Protein AF-A0A5P9BG48-F1 (afdb_monomer)

Structure (mmCIF, N/CA/C/O backbone):
data_AF-A0A5P9BG48-F1
#
_entry.id   AF-A0A5P9BG48-F1
#
loop_
_atom_site.group_PDB
_atom_site.id
_atom_site.type_symbol
_atom_site.label_atom_id
_atom_site.label_alt_id
_atom_site.label_comp_id
_atom_site.label_asym_id
_atom_site.label_entity_id
_atom_site.label_seq_id
_atom_site.pdbx_PDB_ins_code
_atom_site.Cartn_x
_atom_site.Cartn_y
_atom_site.Cartn_z
_atom_site.occupancy
_atom_site.B_iso_or_equiv
_atom_site.auth_seq_id
_atom_site.auth_comp_id
_atom_site.auth_asym_id
_atom_site.auth_atom_id
_atom_site.pdbx_PDB_model_num
ATOM 1 N N . MET A 1 1 ? 5.269 16.511 -44.984 1.00 47.59 1 MET A N 1
ATOM 2 C CA . MET A 1 1 ? 5.060 16.511 -43.522 1.00 47.59 1 MET A CA 1
ATOM 3 C C . MET A 1 1 ? 5.826 15.338 -42.944 1.00 47.59 1 MET A C 1
ATOM 5 O O . MET A 1 1 ? 5.416 14.206 -43.142 1.00 47.59 1 MET A O 1
ATOM 9 N N . ALA A 1 2 ? 6.977 15.601 -42.337 1.00 52.84 2 ALA A N 1
ATOM 10 C CA . ALA A 1 2 ? 7.769 14.600 -41.633 1.00 52.84 2 ALA A CA 1
ATOM 11 C C . ALA A 1 2 ? 8.431 15.324 -40.462 1.00 52.84 2 ALA A C 1
ATOM 13 O O . ALA A 1 2 ? 9.371 1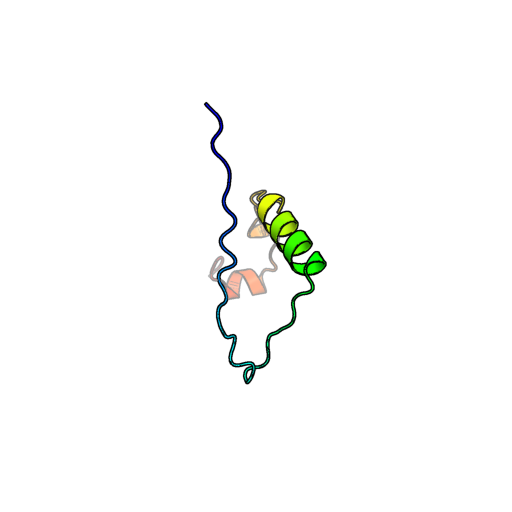6.092 -40.649 1.00 52.84 2 ALA A O 1
ATOM 14 N N . GLN A 1 3 ? 7.859 15.167 -39.272 1.00 44.62 3 GLN A N 1
ATOM 15 C CA . GLN A 1 3 ? 8.443 15.690 -38.047 1.00 44.62 3 GLN A CA 1
ATOM 16 C C . GLN A 1 3 ? 9.534 14.708 -37.614 1.00 44.62 3 GLN A C 1
ATOM 18 O O . GLN A 1 3 ? 9.246 13.633 -37.097 1.00 44.62 3 GLN A O 1
ATOM 23 N N . ALA A 1 4 ? 10.789 15.056 -37.897 1.00 51.66 4 ALA A N 1
ATOM 24 C CA . ALA A 1 4 ? 11.951 14.324 -37.419 1.00 51.66 4 ALA A CA 1
ATOM 25 C C . ALA A 1 4 ? 12.116 14.586 -35.916 1.00 51.66 4 ALA A C 1
ATOM 27 O O . ALA A 1 4 ? 12.313 15.727 -35.499 1.00 51.66 4 ALA A O 1
ATOM 28 N N . MET A 1 5 ? 12.030 13.542 -35.091 1.00 54.25 5 MET A N 1
ATOM 29 C CA . MET A 1 5 ? 12.421 13.631 -33.686 1.00 54.25 5 MET A CA 1
ATOM 30 C C . MET A 1 5 ? 13.949 13.714 -33.610 1.00 54.25 5 MET A C 1
ATOM 32 O O . MET A 1 5 ? 14.638 12.698 -33.588 1.00 54.25 5 MET A O 1
ATOM 36 N N . GLN A 1 6 ? 14.489 14.934 -33.600 1.00 42.34 6 GLN A N 1
ATOM 37 C CA . GLN A 1 6 ? 15.870 15.172 -33.190 1.00 42.34 6 GLN A CA 1
ATOM 38 C C . GLN A 1 6 ? 15.977 14.859 -31.697 1.00 42.34 6 GLN A C 1
ATOM 40 O O . GLN A 1 6 ? 15.623 15.671 -30.844 1.00 42.34 6 GLN A O 1
ATOM 45 N N . MET A 1 7 ? 16.438 13.650 -31.377 1.00 51.75 7 MET A N 1
ATOM 46 C CA . MET A 1 7 ? 16.899 13.314 -30.035 1.00 51.75 7 MET A CA 1
ATOM 47 C C . MET A 1 7 ? 18.217 14.053 -29.803 1.00 51.75 7 MET A C 1
ATOM 49 O O . MET A 1 7 ? 19.300 13.498 -29.979 1.00 51.75 7 MET A O 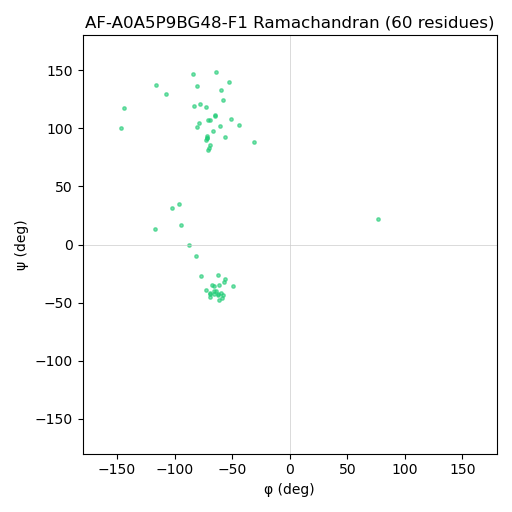1
ATOM 53 N N . ASN A 1 8 ? 18.128 15.334 -29.445 1.00 46.09 8 ASN A N 1
ATOM 54 C CA . ASN A 1 8 ? 19.248 16.036 -28.844 1.00 46.09 8 ASN A CA 1
ATOM 55 C C . ASN A 1 8 ? 19.581 15.294 -27.549 1.00 46.09 8 ASN A C 1
ATOM 57 O O . ASN A 1 8 ? 18.880 15.428 -26.548 1.00 46.09 8 ASN A O 1
ATOM 61 N N . THR A 1 9 ? 20.635 14.480 -27.603 1.00 52.62 9 THR A N 1
ATOM 62 C CA . THR A 1 9 ? 21.387 14.002 -26.447 1.00 52.62 9 THR A CA 1
ATOM 63 C C . THR A 1 9 ? 21.600 15.186 -25.514 1.00 52.62 9 THR A C 1
ATOM 65 O O . THR A 1 9 ? 22.426 16.062 -25.771 1.00 52.62 9 THR A O 1
ATOM 68 N N . ILE A 1 10 ? 20.815 15.241 -24.440 1.00 52.19 10 ILE A N 1
ATOM 69 C CA . ILE A 1 10 ? 21.091 16.139 -23.330 1.00 52.19 10 ILE A CA 1
ATOM 70 C C . ILE A 1 10 ? 22.305 15.527 -22.632 1.00 52.19 10 ILE A C 1
ATOM 72 O O . ILE A 1 1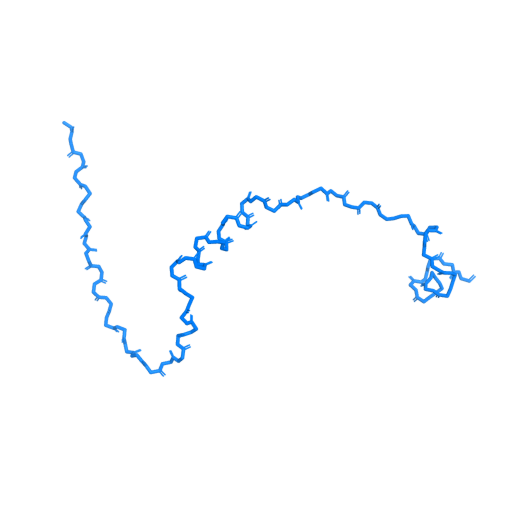0 ? 22.178 14.636 -21.795 1.00 52.19 10 ILE A O 1
ATOM 76 N N . ALA A 1 11 ? 23.499 15.962 -23.031 1.00 54.38 11 ALA A N 1
ATOM 77 C CA . ALA A 1 11 ? 24.720 15.695 -22.292 1.00 54.38 11 ALA A CA 1
ATOM 78 C C . ALA A 1 11 ? 24.674 16.514 -20.994 1.00 54.38 11 ALA A C 1
ATOM 80 O O . ALA A 1 11 ? 25.192 17.625 -20.925 1.00 54.38 11 ALA A O 1
ATOM 81 N N . VAL A 1 12 ? 24.003 15.986 -19.970 1.00 57.16 12 VAL A N 1
ATOM 82 C CA . VAL A 1 12 ? 24.182 16.472 -18.600 1.00 57.16 12 VAL A CA 1
ATOM 83 C C . VAL A 1 12 ? 25.494 15.867 -18.090 1.00 57.16 12 VAL A C 1
ATOM 85 O O . VAL A 1 12 ? 25.618 14.639 -18.074 1.00 57.16 12 VAL A O 1
ATOM 88 N N . PRO A 1 13 ? 26.494 16.672 -17.689 1.00 46.97 13 PRO A N 1
ATOM 89 C CA . PRO A 1 13 ? 27.662 16.147 -17.006 1.00 46.97 13 PRO A CA 1
ATOM 90 C C . PRO A 1 13 ? 27.212 15.736 -15.604 1.00 46.97 13 PRO A C 1
ATOM 92 O O . PRO A 1 13 ? 27.128 16.550 -14.685 1.00 46.97 13 PRO A O 1
ATOM 95 N N . ASN A 1 14 ? 26.857 14.465 -15.449 1.00 50.41 14 ASN A N 1
ATOM 96 C CA . ASN A 1 14 ? 26.487 13.910 -14.158 1.00 50.41 14 ASN A CA 1
ATOM 97 C C . ASN A 1 14 ? 27.764 13.764 -13.322 1.00 50.41 14 ASN A C 1
ATOM 99 O O . ASN A 1 14 ? 28.435 12.737 -13.378 1.00 50.41 14 ASN A O 1
ATOM 103 N N . SER A 1 15 ? 28.107 14.818 -12.575 1.00 48.47 15 SER A N 1
ATOM 104 C CA . SER A 1 15 ? 29.027 14.748 -11.438 1.00 48.47 15 SER A CA 1
ATOM 105 C C . SER A 1 15 ? 28.558 13.618 -10.519 1.00 48.47 15 SER A C 1
ATOM 107 O O . SER A 1 15 ? 27.479 13.677 -9.927 1.00 48.47 15 SER A O 1
ATOM 109 N N . MET A 1 16 ? 29.319 12.529 -10.514 1.00 57.25 16 MET A N 1
ATOM 110 C CA . MET A 1 16 ? 28.868 11.198 -10.115 1.00 57.25 16 MET A CA 1
ATOM 111 C C . MET A 1 16 ? 29.192 10.868 -8.648 1.00 57.25 16 MET A C 1
ATOM 113 O O . MET A 1 16 ? 29.436 9.714 -8.314 1.00 57.25 16 MET A O 1
ATOM 117 N N . ASP A 1 17 ? 29.137 11.858 -7.753 1.00 54.22 17 ASP A N 1
ATOM 118 C CA . ASP A 1 17 ? 29.530 11.703 -6.339 1.00 54.22 17 ASP A CA 1
ATOM 119 C C . ASP A 1 17 ? 28.350 11.558 -5.372 1.00 54.22 17 ASP A C 1
ATOM 121 O O . ASP A 1 17 ? 28.398 11.968 -4.209 1.00 54.22 17 ASP A O 1
ATOM 125 N N . LYS A 1 18 ? 27.240 10.970 -5.812 1.00 51.59 18 LYS A N 1
ATOM 126 C CA . LYS A 1 18 ? 26.120 10.731 -4.904 1.00 51.59 18 LYS A CA 1
ATOM 127 C C . LYS A 1 18 ? 25.466 9.424 -5.251 1.00 51.59 18 LYS A C 1
ATOM 129 O O . LYS A 1 18 ? 24.974 9.277 -6.356 1.00 51.59 18 LYS A O 1
ATOM 134 N N . LYS A 1 19 ? 25.514 8.493 -4.293 1.00 57.00 19 LYS A N 1
ATOM 135 C CA . LYS A 1 19 ? 24.898 7.161 -4.297 1.00 57.00 19 LYS A CA 1
ATOM 136 C C . LYS A 1 19 ? 23.601 7.147 -5.111 1.00 57.00 19 LYS A C 1
ATOM 138 O O . LYS A 1 19 ? 22.518 7.369 -4.574 1.00 57.00 19 LYS A O 1
ATOM 143 N N . THR A 1 20 ? 23.723 6.901 -6.409 1.00 55.69 20 THR A N 1
ATOM 144 C CA . THR A 1 20 ? 22.577 6.666 -7.268 1.00 55.69 20 THR A CA 1
ATOM 145 C C . THR A 1 20 ? 22.091 5.303 -6.839 1.00 55.69 20 THR A C 1
ATOM 147 O O . THR A 1 20 ? 22.772 4.305 -7.073 1.00 55.69 20 THR A O 1
ATOM 150 N N . TYR A 1 21 ? 20.967 5.261 -6.127 1.00 55.12 21 TYR A N 1
ATOM 151 C CA . TYR A 1 21 ? 20.203 4.037 -5.954 1.00 55.12 21 TYR A CA 1
ATOM 152 C C . TYR A 1 21 ? 19.892 3.553 -7.368 1.00 55.12 21 TYR A C 1
ATOM 154 O O . TYR A 1 21 ? 18.981 4.061 -8.017 1.00 55.12 21 TYR A O 1
ATOM 162 N N . ALA A 1 22 ? 20.759 2.689 -7.894 1.00 57.88 22 ALA A N 1
ATOM 163 C CA . ALA A 1 22 ? 20.711 2.218 -9.261 1.00 57.88 22 ALA A CA 1
ATOM 164 C C . ALA A 1 22 ? 19.477 1.331 -9.384 1.00 57.88 22 ALA A C 1
ATOM 166 O O . ALA A 1 22 ? 19.531 0.117 -9.199 1.00 57.88 22 ALA A O 1
ATOM 167 N N . VAL A 1 23 ? 18.332 1.953 -9.645 1.00 62.53 23 VAL A N 1
ATOM 168 C CA . VAL A 1 23 ? 17.153 1.235 -10.091 1.00 62.53 23 VAL A CA 1
ATOM 169 C C . VAL A 1 23 ? 17.481 0.751 -11.493 1.00 62.53 23 VAL A C 1
ATOM 171 O O . VAL A 1 23 ? 17.626 1.529 -12.434 1.00 62.53 23 VAL A O 1
ATOM 174 N N . ASN A 1 24 ? 17.711 -0.554 -11.615 1.00 74.31 24 ASN A N 1
ATOM 175 C CA . ASN A 1 24 ? 17.904 -1.190 -12.910 1.00 74.31 24 ASN A CA 1
ATOM 176 C C . ASN A 1 24 ? 16.708 -0.804 -13.806 1.00 74.31 24 ASN A C 1
ATOM 178 O O . ASN A 1 24 ? 15.582 -0.768 -13.314 1.00 74.31 24 ASN A O 1
ATOM 182 N N . PHE A 1 25 ? 16.914 -0.519 -15.095 1.00 77.06 25 PHE A N 1
ATOM 183 C CA . PHE A 1 25 ? 15.850 -0.106 -16.030 1.00 77.06 25 PHE A CA 1
ATOM 184 C C . PHE A 1 25 ? 14.628 -1.043 -15.974 1.00 77.06 25 PHE A C 1
ATOM 186 O O . PHE A 1 25 ? 13.482 -0.601 -15.995 1.00 77.06 25 PHE A O 1
ATOM 193 N N . LYS A 1 26 ? 14.878 -2.342 -15.762 1.00 79.25 26 LYS A N 1
ATOM 194 C CA . LYS A 1 26 ? 13.848 -3.355 -15.492 1.00 79.25 26 LYS A CA 1
ATOM 195 C C . LYS A 1 26 ? 12.991 -3.045 -14.256 1.00 79.25 26 LYS A C 1
ATOM 197 O O . LYS A 1 26 ? 11.781 -3.224 -14.296 1.00 79.25 26 LYS A O 1
ATOM 202 N N . GLY A 1 27 ? 13.611 -2.603 -13.165 1.00 82.62 27 GLY A N 1
ATOM 203 C CA . GLY A 1 27 ? 12.927 -2.194 -11.938 1.00 82.62 27 GLY A CA 1
ATOM 204 C C . GLY A 1 27 ? 12.098 -0.927 -12.127 1.00 82.62 27 GLY A C 1
ATOM 205 O O . GLY A 1 27 ? 11.009 -0.838 -11.578 1.00 82.62 27 GLY A O 1
ATOM 206 N N . LEU A 1 28 ? 12.558 0.005 -12.964 1.00 84.25 28 LEU A N 1
ATOM 207 C CA . LEU A 1 28 ? 11.798 1.211 -13.293 1.00 84.25 28 LEU A CA 1
ATOM 208 C C . LEU A 1 28 ? 10.556 0.882 -14.138 1.00 84.25 28 LEU A C 1
ATOM 210 O O . LEU A 1 28 ? 9.473 1.375 -13.841 1.00 84.25 28 LEU A O 1
ATOM 214 N N . ILE A 1 29 ? 10.676 -0.025 -15.117 1.00 85.12 29 ILE A N 1
ATOM 215 C CA . ILE A 1 29 ? 9.520 -0.550 -15.868 1.00 85.12 29 ILE A CA 1
ATOM 216 C C . ILE A 1 29 ? 8.549 -1.283 -14.936 1.00 85.12 29 ILE A C 1
ATOM 218 O O . ILE A 1 29 ? 7.349 -1.026 -14.990 1.00 85.12 29 ILE A O 1
ATOM 222 N N . ALA A 1 30 ? 9.051 -2.168 -14.070 1.00 86.25 30 ALA A N 1
ATOM 223 C CA . ALA A 1 30 ? 8.215 -2.895 -13.117 1.00 86.25 30 ALA A CA 1
ATOM 224 C C . ALA A 1 30 ? 7.460 -1.941 -12.181 1.00 86.25 30 ALA A C 1
ATOM 226 O O . ALA A 1 30 ? 6.271 -2.125 -11.957 1.00 86.25 30 ALA A O 1
ATOM 227 N N . HIS A 1 31 ? 8.127 -0.890 -11.700 1.00 84.50 31 HIS A N 1
ATOM 228 C CA . HIS A 1 31 ? 7.520 0.117 -10.838 1.00 84.50 31 HIS A CA 1
ATOM 229 C C . HIS A 1 31 ? 6.426 0.924 -11.550 1.00 84.50 31 HIS A C 1
ATOM 231 O O . HIS A 1 31 ? 5.377 1.178 -10.968 1.00 84.50 31 HIS A O 1
ATOM 237 N N . ILE A 1 32 ? 6.628 1.287 -12.822 1.00 87.25 32 ILE A N 1
ATOM 238 C CA . ILE A 1 32 ? 5.598 1.978 -13.614 1.00 87.25 32 ILE A CA 1
ATOM 239 C C . ILE A 1 32 ? 4.385 1.069 -13.854 1.00 87.25 32 ILE A C 1
ATOM 241 O O . ILE A 1 32 ? 3.253 1.530 -13.735 1.00 87.25 32 ILE A O 1
ATOM 245 N N . ILE A 1 33 ? 4.602 -0.211 -14.171 1.00 87.38 33 ILE A N 1
ATOM 246 C CA . ILE A 1 33 ? 3.510 -1.184 -14.342 1.00 87.38 33 ILE A CA 1
ATOM 247 C C . ILE A 1 33 ? 2.734 -1.349 -13.032 1.00 87.38 33 ILE A C 1
ATOM 249 O O . ILE A 1 33 ? 1.508 -1.328 -13.057 1.00 87.38 33 ILE A O 1
ATOM 253 N N . ASP A 1 34 ? 3.430 -1.452 -11.901 1.00 84.25 34 ASP A N 1
ATOM 254 C CA . ASP A 1 34 ? 2.802 -1.548 -10.581 1.00 84.25 34 ASP A CA 1
ATOM 255 C C . ASP A 1 34 ? 1.913 -0.326 -10.302 1.00 84.25 34 ASP A C 1
ATOM 257 O O . ASP A 1 34 ? 0.746 -0.480 -9.974 1.00 84.25 34 ASP A O 1
ATOM 261 N N . ILE A 1 35 ? 2.393 0.894 -10.569 1.00 86.50 35 ILE A N 1
ATOM 262 C CA . ILE A 1 35 ? 1.598 2.123 -10.395 1.00 86.50 35 ILE A CA 1
ATOM 263 C C . ILE A 1 35 ? 0.361 2.162 -11.308 1.00 86.50 35 ILE A C 1
ATOM 265 O O . ILE A 1 35 ? -0.709 2.582 -10.868 1.00 86.50 35 ILE A O 1
ATOM 269 N N . LEU A 1 36 ? 0.490 1.769 -12.579 1.00 88.50 36 LEU A N 1
ATOM 270 C CA . LEU A 1 36 ? -0.607 1.867 -13.553 1.00 88.50 36 LEU A CA 1
ATOM 271 C C . LEU A 1 36 ? -1.668 0.774 -13.389 1.00 88.50 36 LEU A C 1
ATOM 273 O O . LEU A 1 36 ? -2.820 0.993 -13.761 1.00 88.50 36 LEU A O 1
ATOM 277 N N . PHE A 1 37 ? -1.290 -0.388 -12.859 1.00 86.38 37 PHE A N 1
ATOM 278 C CA . PHE A 1 37 ? -2.166 -1.555 -12.737 1.00 86.38 37 PHE A CA 1
ATOM 279 C C . PHE A 1 37 ? -2.415 -1.979 -11.286 1.00 86.38 37 PHE A C 1
ATOM 281 O O . PHE A 1 37 ? -2.941 -3.070 -11.058 1.00 86.38 37 PHE A O 1
ATOM 288 N N . VAL A 1 38 ? -2.077 -1.135 -10.305 1.00 81.44 38 VAL A N 1
ATOM 289 C CA . VAL A 1 38 ? -2.416 -1.393 -8.904 1.00 81.44 38 VAL A CA 1
ATOM 290 C C . VAL A 1 38 ? -3.932 -1.497 -8.749 1.00 81.44 38 VAL A C 1
ATOM 292 O O . VAL A 1 38 ? -4.704 -0.676 -9.257 1.00 81.44 38 VAL A O 1
ATOM 295 N N . ASP A 1 39 ? -4.363 -2.537 -8.045 1.00 80.75 39 ASP A N 1
ATOM 296 C CA . ASP A 1 39 ? -5.761 -2.735 -7.706 1.00 80.75 39 ASP A CA 1
ATOM 297 C C . ASP A 1 39 ? -6.224 -1.609 -6.765 1.00 80.75 39 ASP A C 1
ATOM 299 O O . ASP A 1 39 ? -5.783 -1.510 -5.619 1.00 80.75 39 ASP A O 1
ATOM 303 N N . ASN A 1 40 ? -7.094 -0.737 -7.280 1.00 75.25 40 ASN A N 1
ATOM 304 C CA . ASN A 1 40 ? -7.684 0.385 -6.547 1.00 75.25 40 ASN A CA 1
ATOM 305 C C . ASN A 1 40 ? -9.051 0.027 -5.942 1.00 75.25 40 ASN A C 1
ATOM 307 O O . ASN A 1 40 ? -9.836 0.920 -5.612 1.00 75.25 40 ASN A O 1
ATOM 311 N N . THR A 1 41 ? -9.387 -1.262 -5.830 1.00 83.38 41 THR A N 1
ATOM 312 C CA . THR A 1 41 ? -10.659 -1.675 -5.239 1.00 83.38 41 THR A CA 1
ATOM 313 C C . THR A 1 41 ? -10.788 -1.133 -3.810 1.00 83.38 41 THR A C 1
ATOM 315 O O . THR A 1 41 ? -9.913 -1.363 -2.967 1.00 83.38 41 THR A O 1
ATOM 318 N N . PRO A 1 42 ? -11.870 -0.388 -3.502 1.00 78.06 42 PRO A N 1
ATOM 319 C CA . PRO A 1 42 ? -12.092 0.106 -2.155 1.00 78.06 42 PRO A CA 1
ATOM 320 C C . PRO A 1 42 ? -12.315 -1.093 -1.236 1.00 78.06 42 PRO A C 1
ATOM 322 O O . PRO A 1 42 ? -13.326 -1.790 -1.325 1.00 78.06 42 PRO A O 1
ATOM 325 N N . ARG A 1 43 ? -11.357 -1.347 -0.345 1.00 81.94 43 ARG A N 1
ATOM 326 C CA . ARG A 1 43 ? -11.507 -2.368 0.689 1.00 81.94 43 ARG A CA 1
ATOM 327 C C . ARG A 1 43 ? -12.369 -1.796 1.805 1.00 81.94 43 ARG A C 1
ATOM 329 O O . ARG A 1 43 ? -11.915 -0.956 2.578 1.00 81.94 43 ARG A O 1
ATOM 336 N N . SER A 1 44 ? -13.622 -2.227 1.869 1.00 80.50 44 SER A N 1
ATOM 337 C CA . SER A 1 44 ? -14.489 -1.951 3.010 1.00 80.50 44 SER A CA 1
ATOM 338 C C . SER A 1 44 ? -14.204 -2.970 4.108 1.00 80.50 44 SER A C 1
ATOM 340 O O . SER A 1 44 ? -14.403 -4.166 3.904 1.00 80.50 44 SER A O 1
ATOM 342 N N . TYR A 1 45 ? -13.764 -2.493 5.266 1.00 81.50 45 TYR A N 1
ATOM 343 C CA . TYR A 1 45 ?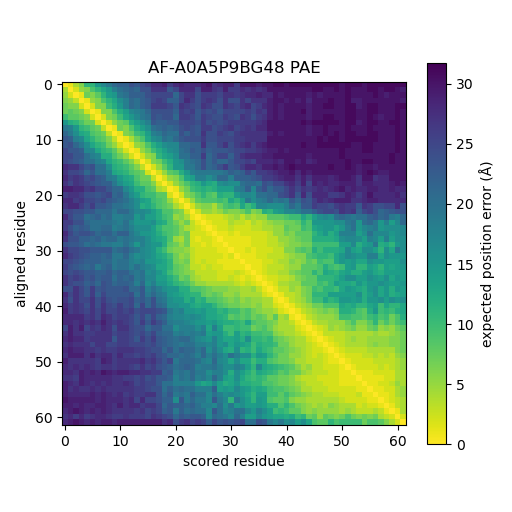 -13.654 -3.301 6.4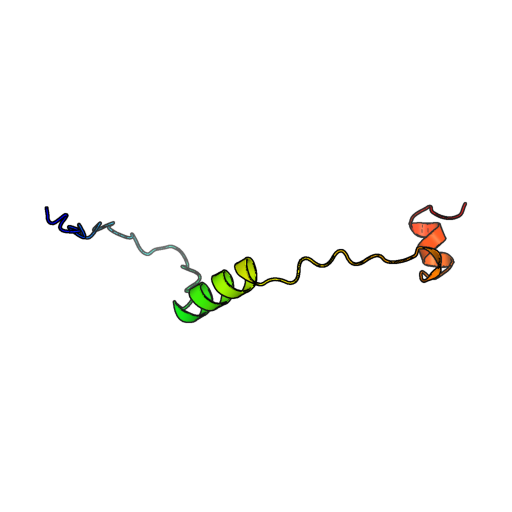76 1.00 81.50 45 TYR A CA 1
ATOM 344 C C . TYR A 1 45 ? -14.759 -2.877 7.434 1.00 81.50 45 TYR A C 1
ATOM 346 O O . TYR A 1 45 ? -14.928 -1.680 7.687 1.00 81.50 45 TYR A O 1
ATOM 354 N N . TYR A 1 46 ? -15.524 -3.832 7.954 1.00 83.81 46 TYR A N 1
ATOM 355 C CA . TYR A 1 46 ? -16.537 -3.517 8.947 1.00 83.81 46 TYR A CA 1
ATOM 356 C C . TYR A 1 46 ? -15.888 -3.387 10.318 1.00 83.81 46 TYR A C 1
ATOM 358 O O . TYR A 1 46 ? -15.083 -4.220 10.729 1.00 83.81 46 TYR A O 1
ATOM 366 N N . ALA A 1 47 ? -16.287 -2.358 11.062 1.00 80.94 47 ALA A N 1
ATOM 367 C CA . ALA A 1 47 ? -15.871 -2.192 12.450 1.00 80.94 47 ALA A CA 1
ATOM 368 C C . ALA A 1 47 ? -16.221 -3.415 13.317 1.00 80.94 47 ALA A C 1
ATOM 370 O O . ALA A 1 47 ? -15.492 -3.728 14.252 1.00 80.94 47 ALA A O 1
ATOM 371 N N . SER A 1 48 ? -17.294 -4.136 12.967 1.00 82.75 48 SER A N 1
ATOM 372 C CA . SER A 1 48 ? -17.717 -5.376 13.626 1.00 82.75 48 SER A CA 1
ATOM 373 C C . SER A 1 48 ? -16.699 -6.510 13.533 1.00 82.75 48 SER A C 1
ATOM 375 O O . SER A 1 48 ? -16.689 -7.368 14.409 1.00 82.75 48 SER A O 1
ATOM 377 N N . ASP A 1 49 ? -15.850 -6.513 12.503 1.00 86.88 49 ASP A N 1
ATOM 378 C CA . ASP A 1 49 ? -14.843 -7.560 12.293 1.00 86.88 49 ASP A CA 1
ATOM 379 C C . ASP A 1 49 ? -13.591 -7.327 13.153 1.00 86.88 49 ASP A C 1
ATOM 381 O O .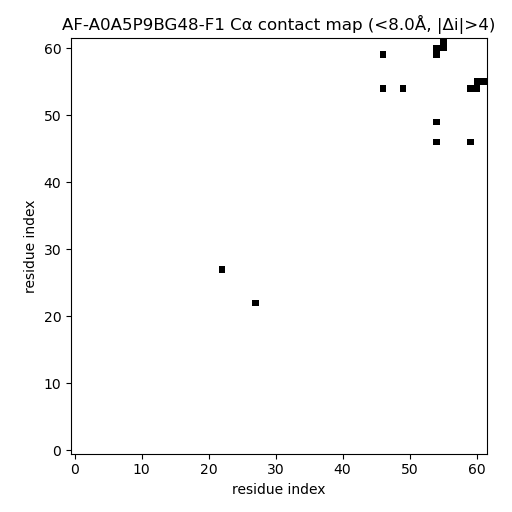 ASP A 1 49 ? -12.715 -8.186 13.263 1.00 86.88 49 ASP A O 1
ATOM 385 N N . LEU A 1 50 ? -13.495 -6.153 13.781 1.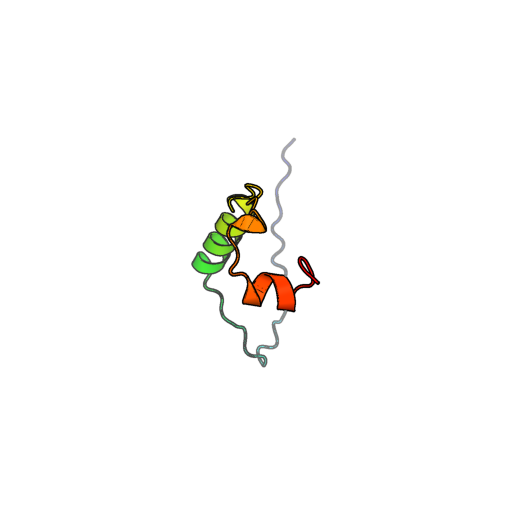00 85.19 50 LEU A N 1
ATOM 386 C CA . LEU A 1 50 ? -12.394 -5.776 14.648 1.00 85.19 50 LEU A CA 1
ATOM 387 C C . LEU A 1 50 ? -12.626 -6.316 16.071 1.00 85.19 50 LEU A C 1
ATOM 389 O O . LEU A 1 50 ? -13.752 -6.388 16.559 1.00 85.19 50 LEU A O 1
ATOM 393 N N . SER A 1 51 ? -11.564 -6.684 16.786 1.00 88.62 51 SER A N 1
ATOM 394 C CA . SER A 1 51 ? -11.690 -7.149 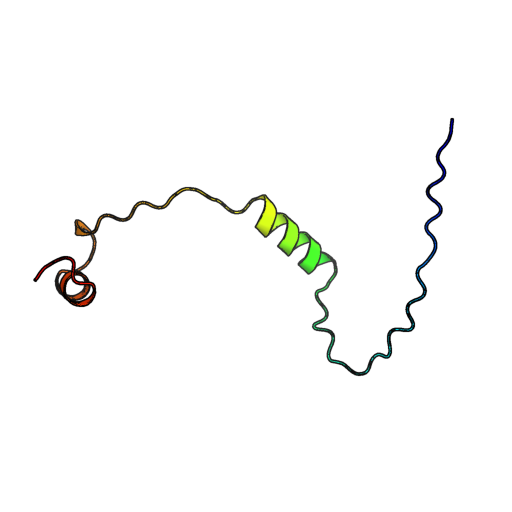18.173 1.00 88.62 51 SER A CA 1
ATOM 395 C C . SER A 1 51 ? -12.224 -6.042 19.093 1.00 88.62 51 SER A C 1
ATOM 397 O O . SER A 1 51 ? -11.916 -4.865 18.915 1.00 88.62 51 SER A O 1
ATOM 399 N N . GLY A 1 52 ? -12.981 -6.408 20.132 1.00 86.44 52 GLY A N 1
ATOM 400 C CA . GLY A 1 52 ? -13.567 -5.422 21.052 1.00 86.44 52 GLY A CA 1
ATOM 401 C C . GLY A 1 52 ? -12.542 -4.502 21.734 1.00 86.44 52 GLY A C 1
ATOM 402 O O . GLY A 1 52 ? -12.834 -3.332 21.967 1.00 86.44 52 GLY A O 1
ATOM 403 N N . HIS A 1 53 ? -11.323 -4.992 22.002 1.00 90.25 53 HIS A N 1
ATOM 404 C CA . HIS A 1 53 ? -10.242 -4.157 22.538 1.00 90.25 53 HIS A CA 1
ATOM 405 C C . HIS A 1 53 ? -9.745 -3.138 21.507 1.00 90.25 53 HIS A C 1
ATOM 407 O O . HIS A 1 53 ? -9.656 -1.958 21.822 1.00 90.25 53 HIS A O 1
ATOM 413 N N . MET A 1 54 ? -9.523 -3.555 20.257 1.00 88.88 54 MET A N 1
ATOM 414 C CA . MET A 1 54 ? -9.106 -2.633 19.203 1.00 88.88 54 MET A CA 1
ATOM 415 C C . MET A 1 54 ? -10.188 -1.594 18.918 1.00 88.88 54 MET A C 1
ATOM 417 O O . MET A 1 54 ? -9.860 -0.428 18.757 1.00 88.88 54 MET A O 1
ATOM 421 N N . GLN A 1 55 ? -11.468 -1.984 18.917 1.00 89.69 55 GLN A N 1
ATOM 422 C CA . GLN A 1 55 ? -12.590 -1.056 18.739 1.00 89.69 55 GLN A CA 1
ATOM 423 C C . GLN A 1 55 ? -12.667 0.005 19.844 1.00 89.69 55 GLN A C 1
ATOM 425 O O . GLN A 1 55 ? -13.034 1.148 19.569 1.00 89.69 55 GLN A O 1
ATOM 430 N N . LYS A 1 56 ? -12.300 -0.356 21.079 1.00 88.56 56 LYS A N 1
ATOM 431 C CA . LYS A 1 56 ? -12.178 0.583 22.197 1.00 88.56 56 LYS A CA 1
ATOM 432 C C . LYS A 1 56 ? -10.992 1.531 22.011 1.00 88.56 56 LYS A C 1
ATOM 434 O O . LYS A 1 56 ? -11.144 2.731 22.220 1.00 88.56 56 LYS A O 1
ATOM 439 N N . ASP A 1 57 ? -9.848 1.014 21.568 1.00 89.75 57 ASP A N 1
ATOM 440 C CA . ASP A 1 57 ? -8.625 1.804 21.374 1.00 89.75 57 ASP A CA 1
ATOM 441 C C . ASP A 1 57 ? -8.772 2.852 20.259 1.00 89.75 57 ASP A C 1
ATOM 443 O O . ASP A 1 57 ? -8.269 3.967 20.385 1.00 89.75 57 ASP A O 1
ATOM 447 N N . ILE A 1 58 ? -9.509 2.531 19.192 1.00 88.12 58 ILE A N 1
ATOM 448 C CA . ILE A 1 58 ? -9.815 3.474 18.101 1.00 88.12 58 ILE A CA 1
ATOM 449 C C . ILE A 1 58 ? -11.071 4.326 18.357 1.00 88.12 58 ILE A C 1
ATOM 451 O O . ILE A 1 58 ? -11.427 5.155 17.522 1.00 88.12 58 ILE A O 1
ATOM 455 N N . GLY A 1 59 ? -11.751 4.134 19.493 1.00 85.00 59 GLY A N 1
ATOM 456 C CA . GLY A 1 59 ? -12.886 4.957 19.917 1.00 85.00 59 GLY A CA 1
ATOM 457 C C . GLY A 1 59 ? -14.219 4.681 19.210 1.00 85.00 59 GLY A C 1
ATOM 458 O O . GLY A 1 59 ? -15.083 5.555 19.210 1.00 85.00 59 GLY A O 1
ATOM 459 N N . ILE A 1 60 ? -14.414 3.493 18.622 1.00 84.31 60 ILE A N 1
ATOM 460 C CA . ILE A 1 60 ? -15.710 3.079 18.046 1.00 84.31 60 ILE A CA 1
ATOM 461 C C . ILE A 1 60 ? -16.724 2.751 19.148 1.00 84.31 60 ILE A C 1
ATOM 463 O O . ILE A 1 60 ? -17.897 3.103 19.037 1.00 84.31 60 ILE A O 1
ATOM 467 N N . TYR A 1 61 ? -16.264 2.115 20.225 1.00 68.50 61 TYR A N 1
ATOM 468 C CA . TYR A 1 61 ? -17.059 1.845 21.421 1.00 68.50 61 TYR A CA 1
ATOM 469 C C . TYR A 1 61 ? -16.459 2.583 22.622 1.00 68.50 61 TYR A C 1
ATOM 471 O O . TYR A 1 61 ? -15.238 2.611 22.786 1.00 68.50 61 TYR A O 1
ATOM 479 N N . ARG A 1 62 ? -17.320 3.186 23.450 1.00 65.38 62 ARG A N 1
ATOM 480 C CA . ARG A 1 62 ? -16.944 3.912 24.671 1.00 65.38 62 ARG A CA 1
ATOM 481 C C . ARG A 1 62 ? -17.336 3.133 25.917 1.00 65.38 62 ARG A C 1
ATOM 483 O O . ARG A 1 62 ? -18.484 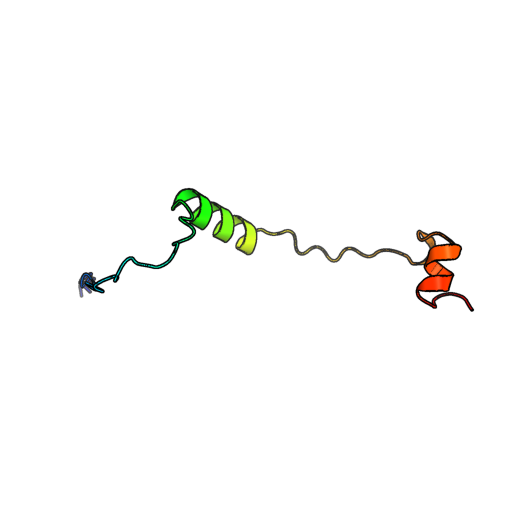2.643 25.946 1.00 65.38 62 ARG A O 1
#

Mean predicted aligned error: 16.95 Å

Solvent-accessible surface area (backbone atoms only — not comparable to full-atom values): 4425 Å² total; per-residue (Å²): 141,80,88,77,83,78,81,72,78,78,82,70,85,73,80,81,87,62,91,70,81,78,67,49,70,68,53,51,52,50,50,52,50,48,70,76,65,54,86,78,74,83,81,84,76,61,74,83,78,46,54,73,67,58,33,41,75,76,62,80,48,134

Secondary structure (DSSP, 8-state):
-----------------S------HHHHHHHHHHHHH---------GGGS-HHHHHHTTS--

Radius of gyration: 24.78 Å; Cα contacts (8 Å, |Δi|>4): 8; chains: 1; bounding box: 47×24×68 Å

pLDDT: mean 71.84, std 15.82, range [42.34, 90.25]

Foldseek 3Di:
DDDDPPPPPPPDPPPPPDPDPCCDVVNVVVVVCCVVPPDPPDDDDDLVVDDPVVCVVVPVDD

Sequence (62 aa):
MAQAMQMNTIAVPNSMDKKTYAVNFKGLIAHIIDILFVDNTPRSYYASDLSGHMQKDIGIYR